Protein AF-A0A2S9F258-F1 (afdb_monomer_lite)

Sequence (117 aa):
MTFFAHRFSRAGLRLAAVVLLAAGLVTAGADPQAQAFSREGLPIEQLDVPSPSMGRTIRVEFQGGGPHSVLLLDGLRAQDDFNGWDINTAAFEWFYESGVSVIMPVGGQSSFYADWY

Secondary structure (DSSP, 8-state):
----SSSSHHHHHHHHHHHHHHHHHHT-PPP------PPTTS-EEEEEEEETTTTEEEEEEEE--SSSEEE----TT--SSS-HHHHH--HHHHTTTSSSEEEEE---TT-TT----

Foldseek 3Di:
DDDDDDPPPVVVVVVVVVVVVVVVVVPPDDDPQQQAAADPPAPWDWDFDDDPVVRGTWTKIKHDQAPAEDEDEADLAFAQPDGPCRRHHNVSVVCVNVNHMYIYIGDCHNVPPDDPD

Structure (mmCIF, N/CA/C/O backbone):
data_AF-A0A2S9F258-F1
#
_entry.id   AF-A0A2S9F258-F1
#
loop_
_atom_site.group_PDB
_atom_site.id
_atom_site.type_symbol
_atom_site.label_atom_id
_atom_site.label_alt_id
_atom_site.label_comp_id
_atom_site.label_asym_id
_atom_site.label_entity_id
_atom_site.label_seq_id
_atom_site.pdbx_PDB_ins_code
_atom_site.Cartn_x
_atom_site.Cartn_y
_atom_site.Cartn_z
_atom_site.occupancy
_atom_site.B_iso_or_equiv
_atom_site.auth_seq_id
_atom_site.auth_comp_id
_atom_site.auth_asym_id
_atom_site.auth_atom_id
_atom_site.pdbx_PDB_model_num
ATOM 1 N N . MET A 1 1 ? -19.221 71.492 -36.285 1.00 37.69 1 MET A N 1
ATOM 2 C CA . MET A 1 1 ? -18.675 70.224 -36.825 1.00 37.69 1 MET A CA 1
ATOM 3 C C . MET A 1 1 ? -17.387 69.935 -36.071 1.00 37.69 1 MET A C 1
ATOM 5 O O . MET A 1 1 ? -16.592 70.851 -35.976 1.00 37.69 1 MET A O 1
ATOM 9 N N . THR A 1 2 ? -17.085 68.802 -35.451 1.00 39.38 2 THR A N 1
ATOM 10 C CA . THR A 1 2 ? -17.758 67.525 -35.175 1.00 39.38 2 THR A CA 1
ATOM 11 C C . THR A 1 2 ? -16.902 66.889 -34.075 1.00 39.38 2 THR A C 1
ATOM 13 O O . THR A 1 2 ? -15.678 66.870 -34.178 1.00 39.38 2 THR A O 1
ATOM 16 N N . PHE A 1 3 ? -17.546 66.422 -33.008 1.00 49.62 3 PHE A N 1
ATOM 17 C CA . PHE A 1 3 ? -16.947 65.564 -31.987 1.00 49.62 3 PHE A CA 1
ATOM 18 C C . PHE A 1 3 ? -16.565 64.200 -32.598 1.00 49.62 3 PHE A C 1
ATOM 20 O O . PHE A 1 3 ? -17.116 63.837 -33.634 1.00 49.62 3 PHE A O 1
ATOM 27 N N . PHE A 1 4 ? -15.740 63.424 -31.872 1.00 51.06 4 PHE A N 1
ATOM 28 C CA . PHE A 1 4 ? -15.667 61.944 -31.883 1.00 51.06 4 PHE A CA 1
ATOM 29 C C . PHE A 1 4 ? -14.387 61.312 -32.463 1.00 51.06 4 PHE A C 1
ATOM 31 O O . PHE A 1 4 ? -14.385 60.788 -33.570 1.00 51.06 4 PHE A O 1
ATOM 38 N N . ALA A 1 5 ? -13.303 61.260 -31.676 1.00 47.31 5 ALA A N 1
ATOM 39 C CA . ALA A 1 5 ? -12.137 60.448 -32.047 1.00 47.31 5 ALA A CA 1
ATOM 40 C C . ALA A 1 5 ? -11.318 59.883 -30.869 1.00 47.31 5 ALA A C 1
ATOM 42 O O . ALA A 1 5 ? -10.107 59.817 -30.972 1.00 47.31 5 ALA A O 1
ATOM 43 N N . HIS A 1 6 ? -11.917 59.442 -29.751 1.00 49.16 6 HIS A N 1
ATOM 44 C CA . HIS A 1 6 ? -11.139 58.747 -28.693 1.00 49.16 6 HIS A CA 1
ATOM 45 C C . HIS A 1 6 ? -11.833 57.552 -28.013 1.00 49.16 6 HIS A C 1
ATOM 47 O O . HIS A 1 6 ? -11.282 56.961 -27.086 1.00 49.16 6 HIS A O 1
ATOM 53 N N . ARG A 1 7 ? -13.021 57.130 -28.466 1.00 49.12 7 ARG A N 1
ATOM 54 C CA . ARG A 1 7 ? -13.776 56.064 -27.777 1.00 49.12 7 ARG A CA 1
ATOM 55 C C . ARG A 1 7 ? -13.426 54.635 -28.230 1.00 49.12 7 ARG A C 1
ATOM 57 O O . ARG A 1 7 ? -13.823 53.689 -27.558 1.00 49.12 7 ARG A O 1
ATOM 64 N N . PHE A 1 8 ? -12.644 54.471 -29.304 1.00 49.62 8 PHE A N 1
ATOM 65 C CA . PHE A 1 8 ? -12.380 53.161 -29.919 1.00 49.62 8 PHE A CA 1
ATOM 66 C C . PHE A 1 8 ? -11.156 52.391 -29.381 1.00 49.62 8 PHE A C 1
ATOM 68 O O . PHE A 1 8 ? -11.151 51.168 -29.481 1.00 49.62 8 PHE A O 1
ATOM 75 N N . SER A 1 9 ? -10.152 53.023 -28.751 1.00 56.66 9 SER A N 1
ATOM 76 C CA . SER A 1 9 ? -8.940 52.278 -28.329 1.00 56.66 9 SER A CA 1
ATOM 77 C C . SER A 1 9 ? -9.124 51.466 -27.040 1.00 56.66 9 SER A C 1
ATOM 79 O O . SER A 1 9 ? -8.556 50.388 -26.882 1.00 56.66 9 SER A O 1
ATOM 81 N N . ARG A 1 10 ? -9.974 51.941 -26.120 1.00 50.50 10 ARG A N 1
ATOM 82 C CA . ARG A 1 10 ? -10.188 51.301 -24.810 1.00 50.50 10 ARG A CA 1
ATOM 83 C C . ARG A 1 10 ? -11.017 50.018 -24.890 1.00 50.50 10 ARG A C 1
ATOM 85 O O . ARG A 1 10 ? -10.846 49.144 -24.049 1.00 50.50 10 ARG A O 1
ATOM 92 N N . ALA A 1 11 ? -11.908 49.905 -25.876 1.00 56.62 11 ALA A N 1
ATOM 93 C CA . ALA A 1 11 ? -12.735 48.714 -26.072 1.00 56.62 11 ALA A CA 1
ATOM 94 C C . ALA A 1 11 ? -11.927 47.551 -26.673 1.00 56.62 11 ALA A C 1
ATOM 96 O O . ALA A 1 11 ? -12.026 46.430 -26.181 1.00 56.62 11 ALA A O 1
ATOM 97 N N . GLY A 1 12 ? -11.065 47.832 -27.659 1.00 60.25 12 GLY A N 1
ATOM 98 C CA . GLY A 1 12 ? -10.179 46.827 -28.261 1.00 60.25 12 GLY A CA 1
ATOM 99 C C . GLY A 1 12 ? -9.152 46.268 -27.273 1.00 60.25 12 GLY A C 1
ATOM 100 O O . GLY A 1 12 ? -8.937 45.061 -27.226 1.00 60.25 12 GLY A O 1
ATOM 101 N N . LEU A 1 13 ? -8.594 47.124 -26.409 1.00 60.12 13 LEU A N 1
ATOM 102 C CA . LEU A 1 13 ? -7.641 46.703 -25.377 1.00 60.12 13 LEU A CA 1
ATOM 103 C C . LEU A 1 13 ? -8.284 45.787 -24.319 1.00 60.12 13 LEU A C 1
ATOM 105 O O . LEU A 1 13 ? -7.659 44.843 -23.845 1.00 60.12 13 LEU A O 1
ATOM 109 N N . ARG A 1 14 ? -9.552 46.043 -23.969 1.00 60.09 14 ARG A N 1
ATOM 110 C CA . ARG A 1 14 ? -10.315 45.213 -23.022 1.00 60.09 14 ARG A CA 1
ATOM 111 C C . ARG A 1 14 ? -10.675 43.853 -23.612 1.00 60.09 14 ARG A C 1
ATOM 113 O O . ARG A 1 14 ? -10.561 42.860 -22.906 1.00 60.09 14 ARG A O 1
ATOM 120 N N . LEU A 1 15 ? -11.052 43.794 -24.892 1.00 67.06 15 LEU A N 1
ATOM 121 C CA . LEU A 1 15 ? -11.285 42.514 -25.569 1.00 67.06 15 LEU A CA 1
ATOM 122 C C . LEU A 1 15 ? -10.003 41.680 -25.655 1.00 67.06 15 LEU A C 1
ATOM 124 O O . LEU A 1 15 ? -10.033 40.496 -25.340 1.00 67.06 15 LEU A O 1
ATOM 128 N N . ALA A 1 16 ? -8.875 42.298 -26.012 1.00 68.19 16 ALA A N 1
ATOM 129 C CA . ALA A 1 16 ? -7.588 41.607 -26.072 1.00 68.19 16 ALA A CA 1
ATOM 130 C C . ALA A 1 16 ? -7.172 41.040 -24.702 1.00 68.19 16 ALA A C 1
ATOM 132 O O . ALA A 1 16 ? -6.731 39.897 -24.619 1.00 68.19 16 ALA A O 1
ATOM 133 N N . ALA A 1 17 ? -7.380 41.797 -23.620 1.00 70.56 17 ALA A N 1
ATOM 134 C CA . ALA A 1 17 ? -7.098 41.331 -22.263 1.00 70.56 17 ALA A CA 1
ATOM 135 C C . ALA A 1 17 ? -7.984 40.144 -21.843 1.00 70.56 17 ALA A C 1
ATOM 137 O O . ALA A 1 17 ? -7.489 39.213 -21.215 1.00 70.56 17 ALA A O 1
ATOM 138 N N . VAL A 1 18 ? -9.268 40.141 -22.220 1.00 71.69 18 VAL A N 1
ATOM 139 C CA . VAL A 1 18 ? -10.190 39.029 -21.923 1.00 71.69 18 VAL A CA 1
ATOM 140 C C . VAL A 1 18 ? -9.823 37.773 -22.713 1.00 71.69 18 VAL A C 1
ATOM 142 O O . VAL A 1 18 ? -9.840 36.685 -22.147 1.00 71.69 18 VAL A O 1
ATOM 145 N N . VAL A 1 19 ? -9.433 37.907 -23.984 1.00 72.56 19 VAL A N 1
ATOM 146 C CA . VAL A 1 19 ? -8.984 36.763 -24.797 1.00 72.56 19 VAL A CA 1
ATOM 147 C C . VAL A 1 19 ? -7.677 36.179 -24.257 1.00 72.56 19 VAL A C 1
ATOM 149 O O . VAL A 1 19 ? -7.552 34.961 -24.178 1.00 72.56 19 VAL A O 1
ATOM 152 N N . LEU A 1 20 ? -6.731 37.017 -23.824 1.00 66.75 20 LEU A N 1
ATOM 153 C CA . LEU A 1 20 ? -5.476 36.554 -23.219 1.00 66.75 20 LEU A CA 1
ATOM 154 C C . LEU A 1 20 ? -5.694 35.880 -21.856 1.00 66.75 20 LEU A C 1
ATOM 156 O O . LEU A 1 20 ? -5.075 34.852 -21.591 1.00 66.75 20 LEU A O 1
ATOM 160 N N . LEU A 1 21 ? -6.599 36.398 -21.015 1.00 65.75 21 LEU A N 1
ATOM 161 C CA . LEU A 1 21 ? -6.966 35.734 -19.758 1.00 65.75 21 LEU A CA 1
ATOM 162 C C . LEU A 1 21 ? -7.664 34.393 -20.010 1.00 65.75 21 LEU A C 1
ATOM 164 O O . LEU A 1 21 ? -7.342 33.405 -19.359 1.00 65.75 21 LEU A O 1
ATOM 168 N N . ALA A 1 22 ? -8.599 34.347 -20.962 1.00 61.25 22 ALA A N 1
ATOM 169 C CA . ALA A 1 22 ? -9.305 33.120 -21.313 1.00 61.25 22 ALA A CA 1
ATOM 170 C C . ALA A 1 22 ? -8.345 32.065 -21.883 1.00 61.25 22 ALA A C 1
ATOM 172 O O . ALA A 1 22 ? -8.408 30.912 -21.473 1.00 61.25 22 ALA A O 1
ATOM 173 N N . ALA A 1 23 ? -7.406 32.458 -22.749 1.00 60.88 23 ALA A N 1
ATOM 174 C CA . ALA A 1 23 ? -6.369 31.563 -23.258 1.00 60.88 23 ALA A CA 1
ATOM 175 C C . ALA A 1 23 ? -5.453 31.038 -22.137 1.00 60.88 23 ALA A C 1
ATOM 177 O O . ALA A 1 23 ? -5.120 29.856 -22.135 1.00 60.88 23 ALA A O 1
ATOM 178 N N . GLY A 1 24 ? -5.109 31.879 -21.154 1.00 59.56 24 GLY A N 1
ATOM 179 C CA . GLY A 1 24 ? -4.319 31.477 -19.985 1.00 59.56 24 GLY A CA 1
ATOM 180 C C . GLY A 1 24 ? -5.045 30.532 -19.018 1.00 59.56 24 GLY A C 1
ATOM 181 O O . GLY A 1 24 ? -4.395 29.734 -18.347 1.00 59.56 24 GLY A O 1
ATOM 182 N N . LEU A 1 25 ? -6.384 30.566 -18.962 1.00 58.56 25 LEU A N 1
ATOM 183 C CA . LEU A 1 25 ? -7.168 29.611 -18.166 1.00 58.56 25 LEU A CA 1
ATOM 184 C C . LEU A 1 25 ? -7.270 28.224 -18.819 1.00 58.56 25 LEU A C 1
ATOM 186 O O . LEU A 1 25 ? -7.381 27.234 -18.102 1.00 58.56 25 LEU A O 1
ATOM 190 N N . VAL A 1 26 ? -7.207 28.126 -20.152 1.00 58.25 26 VAL A N 1
ATOM 191 C CA . VAL A 1 26 ? -7.252 26.828 -20.860 1.00 58.25 26 VAL A CA 1
ATOM 192 C C . VAL A 1 26 ? -5.899 26.099 -20.800 1.00 58.25 26 VAL A C 1
ATOM 194 O O . VAL A 1 26 ? -5.838 24.893 -21.011 1.00 58.25 26 VAL A O 1
ATOM 197 N N . THR A 1 27 ? -4.812 26.794 -20.446 1.00 55.50 27 THR A N 1
ATOM 198 C CA . THR A 1 27 ? -3.473 26.202 -20.266 1.00 55.50 27 THR A CA 1
ATOM 199 C C . THR A 1 27 ? -3.206 25.652 -18.864 1.00 55.50 27 THR A C 1
ATOM 201 O O . THR A 1 27 ? -2.057 25.337 -18.556 1.00 55.50 27 THR A O 1
ATOM 204 N N . ALA A 1 28 ? -4.226 25.501 -18.011 1.00 59.69 28 ALA A N 1
ATOM 205 C CA . ALA A 1 28 ? -4.130 24.574 -16.885 1.00 59.69 28 ALA A CA 1
ATOM 206 C C . ALA A 1 28 ? -4.062 23.155 -17.471 1.00 59.69 28 ALA A C 1
ATOM 208 O O . ALA A 1 28 ? -5.076 22.481 -17.636 1.00 59.69 28 ALA A O 1
ATOM 209 N N . GLY A 1 29 ? -2.862 22.772 -17.918 1.00 59.84 29 GLY A N 1
ATOM 210 C CA . GLY A 1 29 ? -2.585 21.459 -18.471 1.00 59.84 29 GLY A CA 1
ATOM 211 C C . GLY A 1 29 ? -3.071 20.402 -17.494 1.00 59.84 29 GLY A C 1
ATOM 212 O O . GLY A 1 29 ? -2.883 20.548 -16.287 1.00 59.84 29 GLY A O 1
ATOM 213 N N . ALA A 1 30 ? -3.726 19.369 -18.021 1.00 61.59 30 ALA A N 1
ATOM 214 C CA . ALA A 1 30 ? -3.979 18.160 -17.258 1.00 61.59 30 ALA A CA 1
ATOM 215 C C . ALA A 1 30 ? -2.675 17.747 -16.561 1.00 61.59 30 ALA A C 1
ATOM 217 O O . ALA A 1 30 ? -1.615 17.786 -17.199 1.00 61.59 30 ALA A O 1
ATOM 218 N N . ASP A 1 31 ? -2.747 17.392 -15.274 1.00 59.62 31 ASP A N 1
ATOM 219 C CA . ASP A 1 31 ? -1.598 16.810 -14.583 1.00 59.62 31 ASP A CA 1
ATOM 220 C C . ASP A 1 31 ? -1.038 15.686 -15.470 1.00 59.62 31 ASP A C 1
ATOM 222 O O . ASP A 1 31 ? -1.833 14.898 -16.001 1.00 59.62 31 ASP A O 1
ATOM 226 N N . PRO A 1 32 ? 0.285 15.620 -15.710 1.00 54.44 32 PRO A N 1
ATOM 227 C CA . PRO A 1 32 ? 0.860 14.540 -16.494 1.00 54.44 32 PRO A CA 1
ATOM 228 C C . PRO A 1 32 ? 0.473 13.213 -15.840 1.00 54.44 32 PRO A C 1
ATOM 230 O O . PRO A 1 32 ? 0.957 12.865 -14.767 1.00 54.44 32 PRO A O 1
ATOM 233 N N . GLN A 1 33 ? -0.440 12.493 -16.488 1.00 52.22 33 GLN A N 1
ATOM 234 C CA . GLN A 1 33 ? -0.866 11.162 -16.083 1.00 52.22 33 GLN A CA 1
ATOM 235 C C . GLN A 1 33 ? 0.275 10.212 -16.448 1.00 52.22 33 GLN A C 1
ATOM 237 O O . GLN A 1 33 ? 0.346 9.705 -17.570 1.00 52.22 33 GLN A O 1
ATOM 242 N N . ALA A 1 34 ? 1.224 10.033 -15.531 1.00 54.84 34 ALA A N 1
ATOM 243 C CA . ALA A 1 34 ? 2.189 8.955 -15.639 1.00 54.84 34 ALA A CA 1
ATOM 244 C C . ALA A 1 34 ? 1.413 7.641 -15.498 1.00 54.84 34 ALA A C 1
ATOM 246 O O . ALA A 1 34 ? 0.908 7.323 -14.431 1.00 54.84 34 ALA A O 1
ATOM 247 N N . GLN A 1 35 ? 1.275 6.903 -16.597 1.00 56.38 35 GLN A N 1
ATOM 248 C CA . GLN A 1 35 ? 0.786 5.528 -16.572 1.00 56.38 35 GLN A CA 1
ATOM 249 C C . GLN A 1 35 ? 1.983 4.659 -16.185 1.00 56.38 35 GLN A C 1
ATOM 251 O O . GLN A 1 35 ? 2.724 4.198 -17.052 1.00 56.38 35 GLN A O 1
ATOM 256 N N . ALA A 1 36 ? 2.244 4.560 -14.883 1.00 64.94 36 ALA A N 1
ATOM 257 C CA . ALA A 1 36 ? 3.396 3.847 -14.337 1.00 64.94 36 ALA A CA 1
ATOM 258 C C . ALA A 1 36 ? 2.997 2.575 -13.577 1.00 64.94 36 ALA A C 1
ATOM 260 O O . ALA A 1 36 ? 3.844 2.007 -12.893 1.00 64.94 36 ALA A O 1
ATOM 261 N N . PHE A 1 37 ? 1.747 2.132 -13.764 1.00 77.12 37 PHE A N 1
ATOM 262 C CA . PHE A 1 37 ? 1.228 0.855 -13.286 1.00 77.12 37 PHE A CA 1
ATOM 263 C C . PHE A 1 37 ? 2.219 -0.285 -13.480 1.00 77.12 37 PHE A C 1
ATOM 265 O O . PHE A 1 37 ? 2.882 -0.405 -14.518 1.00 77.12 37 PHE A O 1
ATOM 272 N N . SER A 1 38 ? 2.278 -1.145 -12.467 1.00 79.50 38 SER A N 1
ATOM 273 C CA . SER A 1 38 ? 3.071 -2.363 -12.509 1.00 79.50 38 SER A CA 1
ATOM 274 C C . SER A 1 38 ? 2.650 -3.241 -13.699 1.00 79.50 38 SER A C 1
ATOM 276 O O . SER A 1 38 ? 1.477 -3.293 -14.076 1.00 79.50 38 SER A O 1
ATOM 278 N N . ARG A 1 39 ? 3.613 -3.918 -14.340 1.00 80.38 39 ARG A N 1
ATOM 279 C CA . ARG A 1 39 ? 3.348 -4.677 -15.574 1.00 80.38 39 ARG A CA 1
ATOM 280 C C . ARG A 1 39 ? 2.356 -5.829 -15.374 1.00 80.38 39 ARG A C 1
ATOM 282 O O . ARG A 1 39 ? 2.305 -6.460 -14.320 1.00 80.38 39 ARG A O 1
ATOM 289 N N . GLU A 1 40 ? 1.653 -6.178 -16.449 1.00 79.88 40 GLU A N 1
ATOM 290 C CA . GLU A 1 40 ? 0.774 -7.349 -16.481 1.00 79.88 40 GLU A CA 1
ATOM 291 C C . GLU A 1 40 ? 1.559 -8.653 -16.209 1.00 79.88 40 GLU A C 1
ATOM 293 O O . GLU A 1 40 ? 2.699 -8.828 -16.658 1.00 79.88 40 GLU A O 1
ATOM 298 N N . GLY A 1 41 ? 0.943 -9.578 -15.462 1.00 83.62 41 GLY A N 1
ATOM 299 C CA . GLY A 1 41 ? 1.506 -10.894 -15.133 1.00 83.62 41 GLY A CA 1
ATOM 300 C C . GLY A 1 41 ? 2.197 -11.000 -13.768 1.00 83.62 41 GLY A C 1
ATOM 301 O O . GLY A 1 41 ? 2.679 -12.079 -13.427 1.00 83.62 41 GLY A O 1
ATOM 302 N N . LEU A 1 42 ? 2.241 -9.923 -12.981 1.00 88.88 42 LEU A N 1
ATOM 303 C CA . LEU A 1 42 ? 2.614 -9.995 -11.566 1.00 88.88 42 LEU A CA 1
ATOM 304 C C . LEU A 1 42 ? 1.471 -10.611 -10.735 1.00 88.88 42 LEU A C 1
ATOM 306 O O . LEU A 1 42 ? 0.302 -10.395 -11.065 1.00 88.88 42 LEU A O 1
ATOM 310 N N . PRO A 1 43 ? 1.769 -11.364 -9.659 1.00 92.88 43 PRO A N 1
ATOM 311 C CA . PRO A 1 43 ? 0.763 -11.972 -8.789 1.00 92.88 43 PRO A CA 1
ATOM 312 C C . PRO A 1 43 ? 0.178 -10.935 -7.814 1.00 92.88 43 PRO A C 1
ATOM 314 O O . PRO A 1 43 ? 0.297 -11.073 -6.597 1.00 92.88 43 PRO A O 1
ATOM 317 N N . ILE A 1 44 ? -0.400 -9.864 -8.362 1.00 95.12 44 ILE A N 1
ATOM 318 C CA . ILE A 1 44 ? -1.055 -8.798 -7.603 1.00 95.12 44 ILE A CA 1
ATOM 319 C C . ILE A 1 44 ? -2.514 -9.198 -7.373 1.00 95.12 44 ILE A C 1
ATOM 321 O O . ILE A 1 44 ? -3.241 -9.549 -8.304 1.00 95.12 44 ILE A O 1
ATOM 325 N N . GLU A 1 45 ? -2.946 -9.132 -6.124 1.00 96.19 45 GLU A N 1
ATOM 326 C CA . GLU A 1 45 ? -4.299 -9.420 -5.673 1.00 96.19 45 GLU A CA 1
ATOM 327 C C . GLU A 1 45 ? -4.984 -8.133 -5.205 1.00 96.19 45 GLU A C 1
ATOM 329 O O . GLU A 1 45 ? -4.385 -7.305 -4.519 1.00 96.19 45 GLU A O 1
ATOM 334 N N . GLN A 1 46 ? -6.271 -7.987 -5.526 1.00 96.19 46 GLN A N 1
ATOM 335 C CA . GLN A 1 46 ? -7.130 -6.959 -4.943 1.00 96.19 46 GLN A CA 1
ATOM 336 C C . GLN A 1 46 ? -8.002 -7.591 -3.861 1.00 96.19 46 GLN A C 1
ATOM 338 O O . GLN A 1 46 ? -8.946 -8.328 -4.148 1.00 96.19 46 GLN A O 1
ATOM 343 N N . LEU A 1 47 ? -7.661 -7.312 -2.608 1.00 97.69 47 LEU A N 1
ATOM 344 C CA . LEU A 1 47 ? -8.297 -7.884 -1.432 1.00 97.69 47 LEU A CA 1
ATOM 345 C C . LEU A 1 47 ? -9.338 -6.929 -0.856 1.00 97.69 47 LEU A C 1
ATOM 347 O O . LEU A 1 47 ? -9.108 -5.730 -0.723 1.00 97.69 47 LEU A O 1
ATOM 351 N N . ASP A 1 48 ? -10.462 -7.493 -0.439 1.00 98.06 48 ASP A N 1
ATOM 352 C CA . ASP A 1 48 ? -11.529 -6.792 0.264 1.00 98.06 48 ASP A CA 1
ATOM 353 C C . ASP A 1 48 ? -11.467 -7.168 1.750 1.00 98.06 48 ASP A C 1
ATOM 355 O O . ASP A 1 48 ? -11.910 -8.241 2.160 1.00 98.06 48 ASP A O 1
ATOM 359 N N . VAL A 1 49 ? -10.880 -6.290 2.568 1.00 98.06 49 VAL A N 1
ATOM 360 C CA . VAL A 1 49 ? -10.597 -6.541 3.988 1.00 98.06 49 VAL A CA 1
ATOM 361 C C . VAL A 1 49 ? -11.657 -5.873 4.875 1.00 98.06 49 VAL A C 1
ATOM 363 O O . VAL A 1 49 ? -11.747 -4.643 4.896 1.00 98.06 49 VAL A O 1
ATOM 366 N N . PRO A 1 50 ? -12.473 -6.626 5.635 1.00 98.31 50 PRO A N 1
ATOM 367 C CA . PRO A 1 50 ? -13.456 -6.037 6.543 1.00 98.31 50 PRO A CA 1
ATOM 368 C C . PRO A 1 50 ? -12.793 -5.227 7.669 1.00 98.31 50 PRO A C 1
ATOM 370 O O . PRO A 1 50 ? -11.936 -5.750 8.380 1.00 98.31 50 PRO A O 1
ATOM 373 N N . SER A 1 51 ? -13.230 -3.980 7.879 1.00 97.81 51 SER A N 1
ATOM 374 C CA . SER A 1 51 ? -12.806 -3.123 8.995 1.00 97.81 51 SER A CA 1
ATOM 375 C C . SER A 1 51 ? -13.981 -2.846 9.942 1.00 97.81 51 SER A C 1
ATOM 377 O O . SER A 1 51 ? -14.821 -1.983 9.658 1.00 97.81 51 SER A O 1
ATOM 379 N N . PRO A 1 52 ? -14.073 -3.556 11.085 1.00 97.81 52 PRO A N 1
ATOM 380 C CA . PRO A 1 52 ? -15.129 -3.325 12.068 1.00 97.81 52 PRO A CA 1
ATOM 381 C C . PRO A 1 52 ? -15.126 -1.910 12.655 1.00 97.81 52 PRO A C 1
ATOM 383 O O . PRO A 1 52 ? -16.198 -1.355 12.872 1.00 97.81 52 PRO A O 1
ATOM 386 N N . SER A 1 53 ? -13.950 -1.307 12.875 1.00 97.06 53 SER A N 1
ATOM 387 C CA . SER A 1 53 ? -13.837 0.052 13.430 1.00 97.06 53 SER A CA 1
ATOM 388 C C . SER A 1 53 ? -14.390 1.119 12.486 1.00 97.06 53 SER A C 1
ATOM 390 O O . SER A 1 53 ? -14.942 2.115 12.940 1.00 97.06 53 SER A O 1
ATOM 392 N N . MET A 1 54 ? -14.296 0.893 11.173 1.00 96.69 54 MET A N 1
ATOM 393 C CA . MET A 1 54 ? -14.836 1.799 10.158 1.00 96.69 54 MET A CA 1
ATOM 394 C C . MET A 1 54 ? -16.236 1.404 9.666 1.00 96.69 54 MET A C 1
ATOM 396 O O . MET A 1 54 ? -16.823 2.131 8.866 1.00 96.69 54 MET A O 1
ATOM 400 N N . GLY A 1 55 ? -16.761 0.245 10.083 1.00 97.25 55 GLY A N 1
ATOM 401 C CA . GLY A 1 55 ? -18.061 -0.269 9.638 1.00 97.25 55 GLY A CA 1
ATOM 402 C C . GLY A 1 55 ? -18.151 -0.537 8.130 1.00 97.25 55 GLY A C 1
ATOM 403 O O . GLY A 1 55 ? -19.246 -0.516 7.571 1.00 97.25 55 GLY A O 1
ATOM 404 N N . ARG A 1 56 ? -17.014 -0.757 7.456 1.00 96.31 56 ARG A N 1
ATOM 405 C CA . ARG A 1 56 ? -16.929 -0.977 6.003 1.00 96.31 56 ARG A CA 1
ATOM 406 C C . ARG A 1 56 ? -15.754 -1.875 5.633 1.00 96.31 56 ARG A C 1
ATOM 408 O O . ARG A 1 56 ? -14.846 -2.095 6.430 1.00 96.31 56 ARG A O 1
ATOM 415 N N . THR A 1 57 ? -15.754 -2.351 4.397 1.00 97.69 57 THR A N 1
ATOM 416 C CA . THR A 1 57 ? -14.611 -3.043 3.795 1.00 97.69 57 THR A CA 1
ATOM 417 C C . THR A 1 57 ? -13.606 -2.033 3.244 1.00 97.69 57 THR A C 1
ATOM 419 O O . THR A 1 57 ? -13.992 -0.975 2.737 1.00 97.69 57 THR A O 1
ATOM 422 N N . ILE A 1 58 ? -12.321 -2.359 3.358 1.00 98.00 58 ILE A N 1
ATOM 423 C CA . ILE A 1 58 ? -11.196 -1.602 2.814 1.00 98.00 58 ILE A CA 1
ATOM 424 C C . ILE A 1 58 ? -10.554 -2.427 1.709 1.00 98.00 58 ILE A C 1
ATOM 426 O O . ILE A 1 58 ? -10.195 -3.585 1.924 1.00 98.00 58 ILE A O 1
ATOM 430 N N . ARG A 1 59 ? -10.420 -1.822 0.530 1.00 98.19 59 ARG A N 1
ATOM 431 C CA . ARG A 1 59 ? -9.679 -2.412 -0.577 1.00 98.19 59 ARG A CA 1
ATOM 432 C C . ARG A 1 59 ? -8.183 -2.333 -0.275 1.00 98.19 59 ARG A C 1
ATOM 434 O O . ARG A 1 59 ? -7.692 -1.301 0.181 1.00 98.19 59 ARG A O 1
ATOM 441 N N . VAL A 1 60 ? -7.468 -3.421 -0.518 1.00 98.38 60 VAL A N 1
ATOM 442 C CA . VAL A 1 60 ? -6.017 -3.514 -0.354 1.00 98.38 60 VAL A CA 1
ATOM 443 C C . VAL A 1 60 ? -5.434 -4.200 -1.575 1.00 98.38 60 VAL A C 1
ATOM 445 O O . VAL A 1 60 ? -5.858 -5.296 -1.930 1.00 98.38 60 VAL A O 1
ATOM 448 N N . GLU A 1 61 ? -4.448 -3.575 -2.197 1.00 98.00 61 GLU A N 1
ATOM 449 C CA . GLU A 1 61 ? -3.648 -4.202 -3.244 1.00 98.00 61 GLU A CA 1
ATOM 450 C C . GLU A 1 61 ? -2.479 -4.925 -2.580 1.00 98.00 61 GLU A C 1
ATOM 452 O O . GLU A 1 61 ? -1.791 -4.376 -1.710 1.00 98.00 61 GLU A O 1
ATOM 457 N N . PHE A 1 62 ? -2.293 -6.190 -2.936 1.00 98.25 62 PHE A N 1
ATOM 458 C CA . PHE A 1 62 ? -1.383 -7.090 -2.249 1.00 98.25 62 PHE A CA 1
ATOM 459 C C . PHE A 1 62 ? -0.553 -7.890 -3.241 1.00 98.25 62 PHE A C 1
ATOM 461 O O . PHE A 1 62 ? -1.087 -8.460 -4.183 1.00 98.25 62 PHE A O 1
ATOM 468 N N . GLN A 1 63 ? 0.748 -7.997 -2.988 1.00 98.06 63 GLN A N 1
ATOM 469 C CA . GLN A 1 63 ? 1.607 -8.959 -3.671 1.00 98.06 63 GLN A CA 1
ATOM 470 C C . GLN A 1 63 ? 2.340 -9.793 -2.629 1.00 98.06 63 GLN A C 1
ATOM 472 O O . GLN A 1 63 ? 3.118 -9.262 -1.829 1.00 98.06 63 GLN A O 1
ATOM 477 N N . GLY A 1 64 ? 2.115 -11.104 -2.654 1.00 97.38 64 GLY A N 1
ATOM 478 C CA . GLY A 1 64 ? 2.833 -12.046 -1.804 1.00 97.38 64 GLY A CA 1
ATOM 479 C C . GLY A 1 64 ? 4.293 -12.198 -2.236 1.00 97.38 64 GLY A C 1
ATOM 480 O O . GLY A 1 64 ? 4.585 -12.386 -3.413 1.00 97.38 64 GLY A O 1
ATOM 481 N N . GLY A 1 65 ? 5.213 -12.151 -1.273 1.00 95.94 65 GLY A N 1
ATOM 482 C CA . GLY A 1 65 ? 6.646 -12.363 -1.521 1.00 95.94 65 GLY A CA 1
ATOM 483 C C . GLY A 1 65 ? 7.421 -12.972 -0.350 1.00 95.94 65 GLY A C 1
ATOM 484 O O . GLY A 1 65 ? 8.538 -13.445 -0.540 1.00 95.94 65 GLY A O 1
ATOM 485 N N . GLY A 1 66 ? 6.835 -13.014 0.851 1.00 96.06 66 GLY A N 1
ATOM 486 C CA . GLY A 1 66 ? 7.447 -13.604 2.043 1.00 96.06 66 GLY A CA 1
ATOM 487 C C . GLY A 1 66 ? 6.685 -13.286 3.338 1.00 96.06 66 GLY A C 1
ATOM 488 O O . GLY A 1 66 ? 5.646 -12.623 3.297 1.00 96.06 66 GLY A O 1
ATOM 489 N N . PRO A 1 67 ? 7.187 -13.740 4.503 1.00 97.00 67 PRO A N 1
ATOM 490 C CA . PRO A 1 67 ? 6.521 -13.550 5.797 1.00 97.00 67 PRO A CA 1
ATOM 491 C C . PRO A 1 67 ? 6.614 -12.115 6.346 1.00 97.00 67 PRO A C 1
ATOM 493 O O . PRO A 1 67 ? 5.924 -11.784 7.307 1.00 97.00 67 PRO A O 1
ATOM 496 N N . HIS A 1 68 ? 7.469 -11.269 5.766 1.00 98.06 68 HIS A N 1
ATOM 497 C CA . HIS A 1 68 ? 7.586 -9.848 6.098 1.00 98.06 68 HIS A CA 1
ATOM 498 C C . HIS A 1 68 ? 6.990 -8.990 4.986 1.00 98.06 68 HIS A C 1
ATOM 500 O O . HIS A 1 68 ? 6.948 -9.421 3.834 1.00 98.06 68 HIS A O 1
ATOM 506 N N . SER A 1 69 ? 6.552 -7.776 5.323 1.00 98.00 69 SER A N 1
ATOM 507 C CA . SER A 1 69 ? 5.856 -6.903 4.381 1.00 98.00 69 SER A CA 1
ATOM 508 C C . SER A 1 69 ? 6.287 -5.445 4.454 1.00 98.00 69 SER A C 1
ATOM 510 O O . SER A 1 69 ? 6.601 -4.936 5.531 1.00 98.00 69 SER A O 1
ATOM 512 N N . VAL A 1 70 ? 6.204 -4.760 3.315 1.00 98.19 70 VAL A N 1
ATOM 513 C CA . VAL A 1 70 ? 6.299 -3.301 3.208 1.00 98.19 70 VAL A CA 1
ATOM 514 C C . VAL A 1 70 ? 4.894 -2.728 3.034 1.00 98.19 70 VAL A C 1
ATOM 516 O O . VAL A 1 70 ? 4.157 -3.147 2.143 1.00 98.19 70 VAL A O 1
ATOM 519 N N . LEU A 1 71 ? 4.533 -1.773 3.894 1.00 98.25 71 LEU A N 1
ATOM 520 C CA . LEU A 1 71 ? 3.270 -1.041 3.821 1.00 98.25 71 LEU A CA 1
ATOM 521 C C . LEU A 1 71 ? 3.499 0.294 3.107 1.00 98.25 71 LEU A C 1
ATOM 523 O O . LEU A 1 71 ? 4.225 1.152 3.612 1.00 98.25 71 LEU A O 1
ATOM 527 N N . LEU A 1 72 ? 2.884 0.463 1.942 1.00 98.19 72 LEU A N 1
ATOM 528 C CA . LEU A 1 72 ? 3.018 1.650 1.104 1.00 98.19 72 LEU A CA 1
ATOM 529 C C . LEU A 1 72 ? 1.751 2.502 1.227 1.00 98.19 72 LEU A C 1
ATOM 531 O O . LEU A 1 72 ? 0.720 2.237 0.609 1.00 98.19 72 LEU A O 1
ATOM 535 N N . LEU A 1 73 ? 1.832 3.507 2.096 1.00 98.12 73 LEU A N 1
ATOM 536 C CA . LEU A 1 73 ? 0.743 4.437 2.380 1.00 98.12 73 LEU A CA 1
ATOM 537 C C . LEU A 1 73 ? 0.647 5.505 1.286 1.00 98.12 73 LEU A C 1
ATOM 539 O O . LEU A 1 73 ? 1.668 6.039 0.844 1.00 98.12 73 LEU A O 1
ATOM 543 N N . ASP A 1 74 ? -0.576 5.807 0.8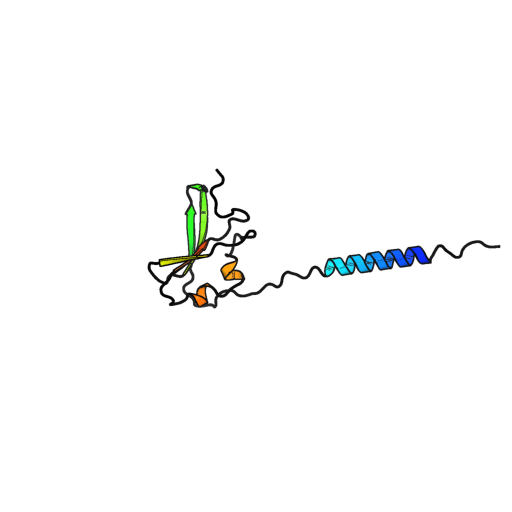65 1.00 97.69 74 ASP A N 1
ATOM 544 C CA . ASP A 1 74 ? -0.873 6.824 -0.140 1.00 97.69 74 ASP A CA 1
ATOM 545 C C . ASP A 1 74 ? -0.754 8.247 0.448 1.00 97.69 74 ASP A C 1
ATOM 547 O O . ASP A 1 74 ? -0.584 8.464 1.651 1.00 97.69 74 ASP A O 1
ATOM 551 N N . GLY A 1 75 ? -0.806 9.254 -0.414 1.00 96.75 75 GLY A N 1
ATOM 552 C CA . GLY A 1 75 ? -0.753 10.657 -0.042 1.00 96.75 75 GLY A CA 1
ATOM 553 C C . GLY A 1 75 ? -2.101 11.244 0.382 1.00 96.75 75 GLY A C 1
ATOM 554 O O . GLY A 1 75 ? -3.122 10.579 0.540 1.00 96.75 75 GLY A O 1
ATOM 555 N N . LEU A 1 76 ? -2.118 12.575 0.506 1.00 97.00 76 LEU A N 1
ATOM 556 C CA . LEU A 1 76 ? -3.305 13.340 0.910 1.00 97.00 76 LEU A CA 1
ATOM 557 C C . LEU A 1 76 ? -4.510 13.132 -0.029 1.00 97.00 76 LEU A C 1
ATOM 559 O O . LEU A 1 76 ? -5.655 13.242 0.403 1.00 97.00 76 LEU A O 1
ATOM 563 N N . ARG A 1 77 ? -4.250 12.848 -1.310 1.00 95.12 77 ARG A N 1
ATOM 564 C CA . ARG A 1 77 ? -5.251 12.662 -2.371 1.00 95.12 77 ARG A CA 1
ATOM 565 C C . ARG A 1 77 ? -5.491 11.185 -2.710 1.00 95.12 77 ARG A C 1
ATOM 567 O O . ARG A 1 77 ? -5.717 10.878 -3.875 1.00 95.12 77 ARG A O 1
ATOM 574 N N . ALA A 1 78 ? -5.419 10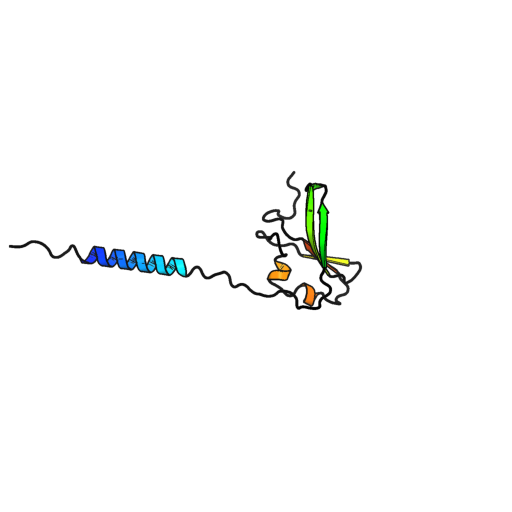.304 -1.713 1.00 95.50 78 ALA A N 1
ATOM 575 C CA . ALA A 1 78 ? -5.704 8.885 -1.899 1.00 95.50 78 ALA A CA 1
ATOM 576 C C . ALA A 1 78 ? -7.058 8.673 -2.595 1.00 95.50 78 ALA A C 1
ATOM 578 O O . ALA A 1 78 ? -8.057 9.278 -2.192 1.00 95.50 78 ALA A O 1
ATOM 579 N N . GLN A 1 79 ? -7.066 7.848 -3.642 1.00 94.88 79 GLN A N 1
ATOM 580 C CA . GLN A 1 79 ? -8.255 7.521 -4.433 1.00 94.88 79 GLN A CA 1
ATOM 581 C C . GLN A 1 79 ? -8.902 6.229 -3.922 1.00 94.88 79 GLN A C 1
ATOM 583 O O . GLN A 1 79 ? -8.272 5.462 -3.199 1.00 94.88 79 GLN A O 1
ATOM 588 N N . ASP A 1 80 ? -10.167 5.994 -4.275 1.00 95.12 80 ASP A N 1
ATOM 589 C CA . ASP A 1 80 ? -10.936 4.831 -3.804 1.00 95.12 80 ASP A CA 1
ATOM 590 C C . ASP A 1 80 ? -10.865 3.615 -4.754 1.00 95.12 80 ASP A C 1
ATOM 592 O O . ASP A 1 80 ? -11.483 2.585 -4.479 1.00 95.12 80 ASP A O 1
ATOM 596 N N . ASP A 1 81 ? -10.133 3.717 -5.865 1.00 93.25 81 ASP A N 1
ATOM 597 C CA . ASP A 1 81 ? -9.957 2.665 -6.871 1.00 93.25 81 ASP A CA 1
ATOM 598 C C . ASP A 1 81 ? -8.587 1.972 -6.781 1.00 93.25 81 ASP A C 1
ATOM 600 O O . ASP A 1 81 ? -8.544 0.749 -6.630 1.00 93.25 81 ASP A O 1
ATOM 604 N N . 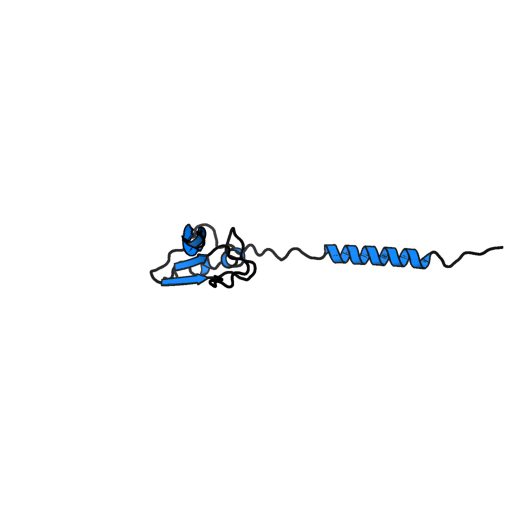PHE A 1 82 ? -7.495 2.740 -6.809 1.00 95.31 82 PHE A N 1
ATOM 605 C CA . PHE A 1 82 ? -6.109 2.261 -6.756 1.00 95.31 82 PHE A CA 1
ATOM 606 C C . PHE A 1 82 ? -5.260 3.123 -5.819 1.00 95.31 82 PHE A C 1
ATOM 608 O O . PHE A 1 82 ? -5.526 4.314 -5.625 1.00 95.31 82 PHE A O 1
ATOM 615 N N . ASN A 1 83 ? -4.207 2.539 -5.249 1.00 96.81 83 ASN A N 1
ATOM 616 C CA . ASN A 1 83 ? -3.249 3.286 -4.444 1.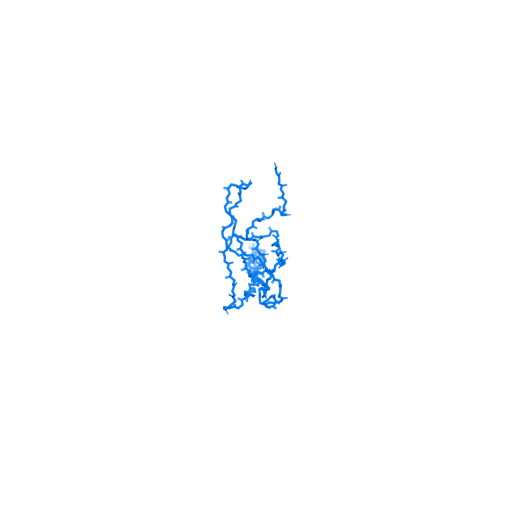00 96.81 83 ASN A CA 1
ATOM 617 C C . ASN A 1 83 ? -2.325 4.122 -5.347 1.00 96.81 83 ASN A C 1
ATOM 619 O O . ASN A 1 83 ? -1.846 3.667 -6.388 1.00 96.81 83 ASN A O 1
ATOM 623 N N . GLY A 1 84 ? -2.021 5.349 -4.927 1.00 95.88 84 GLY A N 1
ATOM 624 C CA . GLY A 1 84 ? -1.140 6.269 -5.644 1.00 95.88 84 GLY A CA 1
ATOM 625 C C . GLY A 1 84 ? 0.246 5.705 -5.977 1.00 95.88 84 GLY A C 1
ATOM 626 O O . GLY A 1 84 ? 0.833 6.130 -6.975 1.00 95.88 84 GLY A O 1
ATOM 627 N N . TRP A 1 85 ? 0.762 4.747 -5.201 1.00 96.38 85 TRP A N 1
ATOM 628 C CA . TRP A 1 85 ? 2.009 4.051 -5.514 1.00 96.38 85 TRP A CA 1
ATOM 629 C C . TRP A 1 85 ? 1.902 3.204 -6.776 1.00 96.38 85 TRP A C 1
ATOM 631 O O . TRP A 1 85 ? 2.795 3.311 -7.608 1.00 96.38 85 TRP A O 1
ATOM 641 N N . ASP A 1 86 ? 0.842 2.419 -6.966 1.00 93.62 86 ASP A N 1
ATOM 642 C CA . ASP A 1 86 ? 0.709 1.612 -8.186 1.00 93.62 86 ASP A CA 1
ATOM 643 C C . ASP A 1 86 ? 0.359 2.491 -9.392 1.00 93.62 86 ASP A C 1
ATOM 645 O O . ASP A 1 86 ? 0.920 2.321 -10.466 1.00 93.62 86 ASP A O 1
ATOM 649 N N . ILE A 1 87 ? -0.454 3.537 -9.210 1.00 90.94 87 ILE A N 1
ATOM 650 C CA . ILE A 1 87 ? -0.775 4.476 -10.300 1.00 90.94 87 ILE A CA 1
ATOM 651 C C . ILE A 1 87 ? 0.496 5.132 -10.867 1.00 90.94 87 ILE A C 1
ATOM 653 O O . ILE A 1 87 ? 0.654 5.264 -12.084 1.00 90.94 87 ILE A O 1
ATOM 657 N N . ASN A 1 88 ? 1.395 5.575 -9.983 1.00 91.75 88 ASN A N 1
ATOM 658 C CA . ASN A 1 88 ? 2.505 6.458 -10.348 1.00 91.75 88 ASN A CA 1
ATOM 659 C C . ASN A 1 88 ? 3.880 5.773 -10.339 1.00 91.75 88 ASN A C 1
ATOM 661 O O . ASN A 1 88 ? 4.873 6.426 -10.674 1.00 91.75 88 ASN A O 1
ATOM 665 N N . THR A 1 89 ? 3.975 4.491 -9.974 1.00 92.25 89 THR A N 1
ATOM 666 C CA . THR A 1 89 ? 5.248 3.761 -9.897 1.00 92.25 89 THR A CA 1
ATOM 667 C C . THR A 1 89 ? 5.086 2.271 -10.192 1.00 92.25 89 THR A C 1
ATOM 669 O O . THR A 1 89 ? 4.049 1.683 -9.914 1.00 92.25 89 THR A O 1
ATOM 672 N N . ALA A 1 90 ? 6.171 1.623 -10.622 1.00 93.62 90 ALA A N 1
ATOM 673 C CA . ALA A 1 90 ? 6.219 0.171 -10.798 1.00 93.62 90 ALA A CA 1
ATOM 674 C C . ALA A 1 90 ? 6.578 -0.557 -9.483 1.00 93.62 90 ALA A C 1
ATOM 676 O O . ALA A 1 90 ? 7.420 -1.458 -9.466 1.00 93.62 90 ALA A O 1
ATOM 677 N N . ALA A 1 91 ? 6.004 -0.131 -8.353 1.00 94.81 91 ALA A N 1
ATOM 678 C CA . ALA A 1 91 ? 6.406 -0.605 -7.029 1.00 94.81 91 ALA A CA 1
ATOM 679 C C . ALA A 1 91 ? 6.242 -2.124 -6.861 1.00 94.81 91 ALA A C 1
ATOM 681 O O . ALA A 1 91 ? 7.153 -2.767 -6.336 1.00 94.81 91 ALA A O 1
ATOM 682 N N . PHE A 1 92 ? 5.149 -2.731 -7.339 1.00 96.06 92 PHE A N 1
ATOM 683 C CA . PHE A 1 92 ? 5.002 -4.189 -7.247 1.00 96.06 92 PHE A CA 1
ATOM 684 C C . PHE A 1 92 ? 6.070 -4.927 -8.055 1.00 96.06 92 PHE A C 1
ATOM 686 O O . PHE A 1 92 ? 6.577 -5.952 -7.602 1.00 96.06 92 PHE A O 1
ATOM 693 N N . GLU A 1 93 ? 6.476 -4.380 -9.202 1.00 94.69 93 GLU A N 1
ATOM 694 C CA . GLU A 1 93 ? 7.555 -4.952 -10.004 1.00 94.69 93 GLU A CA 1
ATOM 695 C C . GLU A 1 93 ? 8.909 -4.858 -9.294 1.00 94.69 93 GLU A C 1
ATOM 697 O O . GLU A 1 93 ? 9.647 -5.839 -9.253 1.00 94.69 93 GLU A O 1
ATOM 702 N N . TRP A 1 94 ? 9.232 -3.715 -8.684 1.00 94.81 94 TRP A N 1
ATOM 703 C CA . TRP A 1 94 ? 10.506 -3.531 -7.976 1.00 94.81 94 TRP A CA 1
ATOM 704 C C . TRP A 1 94 ? 10.682 -4.488 -6.796 1.00 94.81 94 TRP A C 1
ATOM 706 O O . TRP A 1 94 ? 11.805 -4.886 -6.489 1.00 94.81 94 TRP A O 1
ATOM 716 N N . PHE A 1 95 ? 9.584 -4.853 -6.136 1.00 96.12 95 PHE A N 1
ATOM 717 C CA . PHE A 1 95 ? 9.584 -5.787 -5.011 1.00 96.12 95 PHE A CA 1
ATOM 718 C C . PHE A 1 95 ? 9.264 -7.233 -5.413 1.00 96.12 95 PHE A C 1
ATOM 720 O O . PHE A 1 95 ? 9.246 -8.114 -4.547 1.00 96.12 95 PHE A O 1
ATOM 727 N N . TYR A 1 96 ? 9.034 -7.518 -6.693 1.00 96.31 96 TYR A N 1
ATOM 728 C CA . TYR A 1 96 ? 8.793 -8.879 -7.157 1.00 96.31 96 TYR A CA 1
ATOM 729 C C . TYR A 1 96 ? 10.026 -9.761 -6.895 1.00 96.31 96 TYR A C 1
ATOM 731 O O . TYR A 1 96 ? 11.156 -9.355 -7.151 1.00 96.31 96 TYR A O 1
ATOM 739 N N . GLU A 1 97 ? 9.813 -10.947 -6.312 1.00 95.44 97 GLU A N 1
ATOM 740 C CA . GLU A 1 97 ? 10.874 -11.889 -5.893 1.00 95.44 97 GLU A CA 1
ATOM 741 C C . GLU A 1 97 ? 11.903 -11.330 -4.884 1.00 95.44 97 GLU A C 1
ATOM 743 O O . GLU A 1 97 ? 12.925 -11.957 -4.610 1.00 95.44 97 GLU A O 1
ATOM 748 N N . SER A 1 98 ? 11.618 -10.193 -4.245 1.00 96.88 98 SER A N 1
ATOM 749 C CA . SER A 1 98 ? 12.511 -9.585 -3.244 1.00 96.88 98 SER A CA 1
ATOM 750 C C . SER A 1 98 ? 12.551 -10.321 -1.894 1.00 96.88 98 SER A C 1
ATOM 752 O O . SER A 1 98 ? 13.394 -10.020 -1.048 1.00 96.88 98 SER A O 1
ATOM 754 N N . GLY A 1 99 ? 11.640 -11.273 -1.665 1.00 97.12 99 GLY A N 1
ATOM 755 C CA . GLY A 1 99 ? 11.474 -11.971 -0.385 1.00 97.12 99 GLY A CA 1
ATOM 756 C C . GLY A 1 99 ? 10.591 -11.233 0.632 1.00 97.12 99 GLY A C 1
ATOM 757 O O . GLY A 1 99 ? 10.428 -11.711 1.758 1.00 97.12 99 GLY A O 1
ATOM 758 N N . VAL A 1 100 ? 10.010 -10.087 0.257 1.00 98.00 100 VAL A N 1
ATOM 759 C CA . VAL A 1 100 ? 9.015 -9.358 1.058 1.00 98.00 100 VAL A CA 1
ATOM 760 C C . VAL A 1 100 ? 7.698 -9.223 0.302 1.00 98.00 100 VAL A C 1
ATOM 762 O O . VAL A 1 100 ? 7.674 -9.101 -0.920 1.00 98.00 100 VAL A O 1
ATOM 765 N N . SER A 1 101 ? 6.593 -9.248 1.040 1.00 98.31 101 SER A N 1
ATOM 766 C CA . SER A 1 101 ? 5.264 -8.947 0.510 1.00 98.31 101 SER A CA 1
ATOM 767 C C . SER A 1 101 ? 5.034 -7.432 0.459 1.00 98.31 101 SER A C 1
ATOM 769 O O . SER A 1 101 ? 5.596 -6.681 1.259 1.00 98.31 101 SER A O 1
ATOM 771 N N . VAL A 1 102 ? 4.186 -6.961 -0.448 1.00 98.38 102 VAL A N 1
ATOM 772 C CA . VAL A 1 102 ? 3.834 -5.537 -0.571 1.00 98.38 102 VAL A CA 1
ATOM 773 C C . VAL A 1 102 ? 2.354 -5.355 -0.281 1.00 98.38 102 VAL A C 1
ATOM 775 O O . VAL A 1 102 ? 1.531 -6.123 -0.773 1.00 98.38 102 VAL A O 1
ATOM 778 N N . ILE A 1 103 ? 2.032 -4.351 0.535 1.00 98.50 103 ILE A N 1
ATOM 779 C CA . ILE A 1 103 ? 0.669 -4.017 0.954 1.00 98.50 103 ILE A CA 1
ATOM 780 C C . ILE A 1 103 ? 0.412 -2.543 0.637 1.00 98.50 103 ILE A C 1
ATOM 782 O O . ILE A 1 103 ? 1.112 -1.666 1.147 1.00 98.50 103 ILE A O 1
ATOM 786 N N . MET A 1 104 ? -0.620 -2.271 -0.154 1.00 98.50 104 MET A N 1
ATOM 787 C CA . MET A 1 104 ? -1.060 -0.930 -0.543 1.00 98.50 104 MET A CA 1
ATOM 788 C C . MET A 1 104 ? -2.552 -0.762 -0.211 1.00 98.50 104 MET A C 1
ATOM 790 O O . MET A 1 104 ? -3.412 -1.207 -0.971 1.00 98.50 104 MET A O 1
ATOM 794 N N . PRO A 1 105 ? -2.905 -0.159 0.938 1.00 98.06 105 PRO A N 1
ATOM 795 C CA . PRO A 1 105 ? -4.297 0.156 1.252 1.00 98.06 105 PRO A CA 1
ATOM 796 C C . PRO A 1 105 ? -4.842 1.213 0.289 1.00 98.06 105 PRO A C 1
ATOM 798 O O . PRO A 1 105 ? -4.162 2.202 0.019 1.00 98.06 105 PRO A O 1
ATOM 801 N N . VAL A 1 106 ? -6.069 1.032 -0.188 1.00 98.00 106 VAL A N 1
ATOM 802 C CA . VAL A 1 106 ? -6.745 1.962 -1.102 1.00 98.00 106 VAL A CA 1
ATOM 803 C C . VAL A 1 106 ? -7.722 2.852 -0.327 1.00 98.00 106 VAL A C 1
ATOM 805 O O . VAL A 1 106 ? -8.402 2.404 0.604 1.00 98.00 106 VAL A O 1
ATOM 808 N N . GLY A 1 107 ? -7.805 4.120 -0.726 1.00 96.62 107 GLY A N 1
ATOM 809 C CA . GLY A 1 107 ? -8.676 5.130 -0.131 1.00 96.62 107 GLY A CA 1
ATOM 810 C C . GLY A 1 107 ? -8.087 5.820 1.099 1.00 96.62 107 GLY A C 1
ATOM 811 O O . GLY A 1 107 ? -6.897 5.748 1.400 1.00 96.62 107 GLY A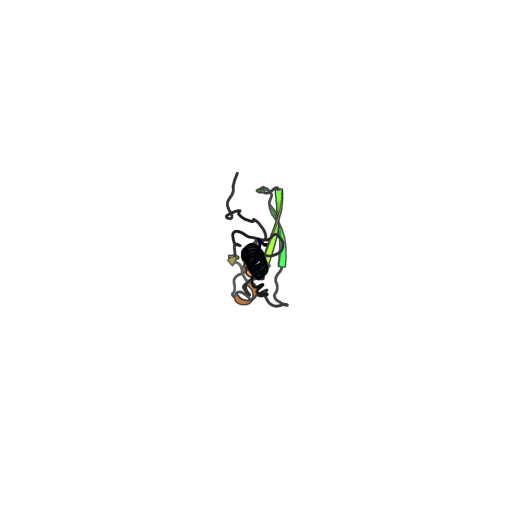 O 1
ATOM 812 N N . GLY A 1 108 ? -8.956 6.521 1.833 1.00 96.00 108 GLY A N 1
ATOM 813 C CA . GLY A 1 108 ? -8.554 7.266 3.030 1.00 96.00 108 GLY A CA 1
ATOM 814 C C . GLY A 1 108 ? -8.008 8.661 2.722 1.00 96.00 108 GLY A C 1
ATOM 815 O O . GLY A 1 108 ? -7.070 9.115 3.382 1.00 96.00 108 GLY A O 1
ATOM 816 N N . GLN A 1 109 ? -8.602 9.350 1.742 1.00 96.75 109 GLN A N 1
ATOM 817 C CA . GLN A 1 109 ? -8.268 10.732 1.404 1.00 96.75 109 GLN A CA 1
ATOM 818 C C . GLN A 1 109 ? -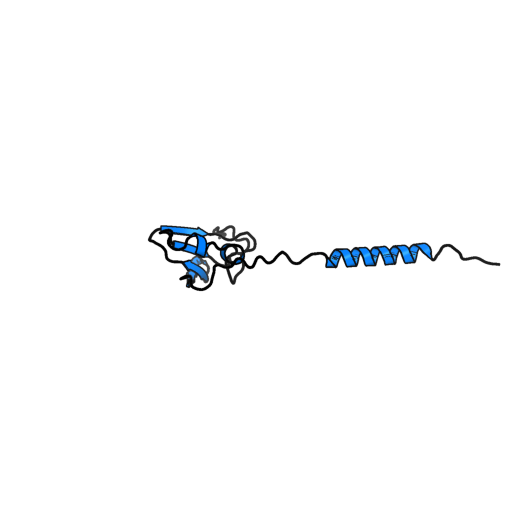8.222 11.614 2.662 1.00 96.75 109 GLN A C 1
ATOM 820 O O . GLN A 1 109 ? -9.154 11.623 3.467 1.00 96.75 109 GLN A O 1
ATOM 825 N N . SER A 1 110 ? -7.135 12.370 2.827 1.00 96.19 110 SER A N 1
ATOM 826 C CA . SER A 1 110 ? -6.906 13.256 3.978 1.00 96.19 110 SER A CA 1
ATOM 827 C C . SER A 1 110 ? -6.980 12.588 5.360 1.00 96.19 110 SER A C 1
ATOM 829 O O . SER A 1 110 ? -7.145 13.288 6.356 1.00 96.19 110 SER A O 1
ATOM 831 N N . SER A 1 111 ? -6.842 11.263 5.455 1.00 96.44 111 SER A N 1
ATOM 832 C CA . SER A 1 111 ? -6.966 10.536 6.728 1.00 96.44 111 SER A CA 1
ATOM 833 C C . SER A 1 111 ? -5.744 10.658 7.638 1.00 96.44 111 SER A C 1
ATOM 835 O O . SER A 1 111 ? -5.856 10.409 8.836 1.00 96.44 111 SER A O 1
ATOM 837 N N . PHE A 1 112 ? -4.571 10.982 7.077 1.00 97.12 112 PHE A N 1
ATOM 838 C CA . PHE A 1 112 ? -3.273 10.885 7.762 1.00 97.12 112 PHE A CA 1
ATOM 839 C C . PHE A 1 112 ? -2.982 9.489 8.348 1.00 97.12 112 PHE A C 1
ATOM 841 O O . PHE A 1 112 ? -2.072 9.354 9.161 1.00 97.12 112 PHE A O 1
ATOM 848 N N . TYR A 1 113 ? -3.744 8.463 7.943 1.00 96.62 113 TYR A N 1
ATOM 849 C CA . TYR A 1 113 ? -3.703 7.115 8.517 1.00 96.62 113 TYR A CA 1
ATOM 850 C C . TYR A 1 113 ? -3.764 7.104 10.053 1.00 96.62 113 TYR A C 1
ATOM 852 O O . TYR A 1 113 ? -3.073 6.327 10.710 1.00 96.62 113 TYR A O 1
ATOM 860 N N . ALA A 1 114 ? -4.585 7.991 10.617 1.00 97.38 114 ALA A N 1
ATOM 861 C CA . ALA A 1 114 ? -4.823 8.100 12.050 1.00 97.38 114 ALA A CA 1
ATOM 862 C C . ALA A 1 114 ? -6.250 7.669 12.410 1.00 97.38 114 ALA A C 1
ATOM 864 O O . ALA A 1 114 ? -7.142 7.694 11.560 1.00 97.38 114 ALA A O 1
ATOM 865 N N . ASP A 1 115 ? -6.468 7.342 13.683 1.00 96.62 115 ASP A N 1
ATOM 866 C CA . ASP A 1 115 ? -7.806 7.234 14.266 1.00 96.62 115 ASP A CA 1
ATOM 867 C C . ASP A 1 115 ? -8.277 8.634 14.686 1.00 96.62 115 ASP A C 1
ATOM 869 O O . ASP A 1 115 ? -7.559 9.366 15.370 1.00 96.62 115 ASP A O 1
ATOM 873 N N . TRP A 1 116 ? -9.468 9.034 14.238 1.00 94.25 116 TRP A N 1
ATOM 874 C CA . TRP A 1 116 ? -9.988 10.396 14.443 1.00 94.25 116 TRP A CA 1
ATOM 875 C C . TRP A 1 116 ? -10.991 10.505 15.601 1.00 94.25 116 TRP A C 1
ATOM 877 O O . TRP A 1 116 ? -11.300 11.622 16.021 1.00 94.25 116 TRP A O 1
ATOM 887 N N . TYR A 1 117 ? -11.498 9.374 16.101 1.00 74.12 117 TYR A N 1
ATOM 888 C CA . TYR A 1 117 ? -12.547 9.262 17.124 1.00 74.12 117 TYR A CA 1
ATOM 889 C C . TYR A 1 117 ? -12.311 8.037 18.018 1.00 74.12 117 TYR A C 1
ATOM 891 O O . TYR A 1 117 ? -13.209 7.735 18.836 1.00 74.12 117 TYR A O 1
#

Radius of gyration: 25.91 Å; chains: 1; bounding box: 31×84×54 Å

pLDDT: mean 83.62, std 18.32, range [37.69, 98.5]